Protein AF-A0A2W5U455-F1 (afdb_monomer)

Foldseek 3Di:
DDPPPPLQAAADCQLDDQLCVLCVVVVHRYLVVVVVDDPVVSCPRGRRDPSSSVVSVVVVVVDPPD

Organism: NCBI:txid48

Mean predicted aligned error: 7.1 Å

Solvent-accessible surface area (backbone atoms only — not comparable to full-atom values): 4049 Å² total; per-residue (Å²): 137,81,83,77,77,79,72,80,53,58,63,67,80,81,38,35,70,55,25,52,50,32,36,48,74,70,72,42,46,42,49,72,67,57,67,73,48,53,70,66,63,46,54,69,35,74,55,25,46,73,68,26,53,51,40,53,59,50,48,65,75,71,54,89,82,127

Radius of gyration: 11.62 Å; Cα contacts (8 Å, |Δi|>4): 59; chains: 1; bounding box: 24×33×28 Å

pLDDT: mean 78.71, std 14.49, range [37.12, 88.62]

Secondary structure (DSSP, 8-state):
---------B--GGG-HHHHHHHHHTT--BHHHHHTS-HHHHHTSTT--HHHHHHHHHHHHH----

Structure (mmCIF, N/CA/C/O backbone):
data_AF-A0A2W5U455-F1
#
_entry.id   AF-A0A2W5U455-F1
#
loop_
_atom_site.group_PDB
_atom_site.id
_atom_site.type_symbol
_atom_site.label_atom_id
_atom_site.label_alt_id
_atom_site.label_comp_id
_atom_site.label_asym_id
_atom_site.label_entity_id
_atom_site.label_seq_id
_atom_site.pdbx_PDB_ins_code
_atom_site.Cartn_x
_atom_site.Cartn_y
_atom_site.Cartn_z
_atom_site.occupancy
_atom_site.B_iso_or_equiv
_atom_site.auth_seq_id
_atom_site.auth_comp_id
_atom_site.auth_asym_id
_atom_site.auth_atom_id
_atom_site.pdbx_PDB_model_num
ATOM 1 N N . MET A 1 1 ? 15.132 -21.984 -10.807 1.00 40.16 1 MET A N 1
ATOM 2 C CA . MET A 1 1 ? 14.025 -21.351 -11.562 1.00 40.16 1 MET A CA 1
ATOM 3 C C . MET A 1 1 ? 13.123 -20.589 -10.593 1.00 40.16 1 MET A C 1
ATOM 5 O O . MET A 1 1 ? 12.544 -21.219 -9.721 1.00 40.16 1 MET A O 1
ATOM 9 N N . ARG A 1 2 ? 13.006 -19.256 -10.685 1.00 54.19 2 ARG A N 1
ATOM 10 C CA . ARG A 1 2 ? 11.918 -18.517 -10.012 1.00 54.19 2 ARG A CA 1
ATOM 11 C C . ARG A 1 2 ? 10.900 -18.161 -11.079 1.00 54.19 2 ARG A C 1
ATOM 13 O O . ARG A 1 2 ? 11.153 -17.275 -11.889 1.00 54.19 2 ARG A O 1
ATOM 20 N N . VAL A 1 3 ? 9.778 -18.871 -11.078 1.00 46.53 3 VAL A N 1
ATOM 21 C CA . VAL A 1 3 ? 8.600 -18.486 -11.849 1.00 46.53 3 VAL A CA 1
ATOM 22 C C . VAL A 1 3 ? 8.161 -17.144 -11.267 1.00 46.53 3 VAL A C 1
ATOM 24 O O . VAL A 1 3 ? 7.594 -17.087 -10.176 1.00 46.53 3 VAL A O 1
ATOM 27 N N . LYS A 1 4 ? 8.532 -16.034 -11.916 1.00 53.59 4 LYS A N 1
ATOM 28 C CA . LYS A 1 4 ? 7.955 -14.729 -11.599 1.00 53.59 4 LYS A CA 1
ATOM 29 C C . LYS A 1 4 ? 6.498 -14.857 -12.004 1.00 53.59 4 LYS A C 1
ATOM 31 O O . LYS A 1 4 ? 6.175 -14.737 -13.176 1.00 53.59 4 LYS A O 1
ATOM 36 N N . LYS A 1 5 ? 5.639 -15.213 -11.053 1.00 50.41 5 LYS A N 1
ATOM 37 C CA . LYS A 1 5 ? 4.199 -15.162 -11.255 1.00 50.41 5 LYS A CA 1
ATOM 38 C C . LYS A 1 5 ? 3.897 -13.682 -11.442 1.00 50.41 5 LYS A C 1
ATOM 40 O O . LYS A 1 5 ? 3.909 -12.920 -10.477 1.00 50.41 5 LYS A O 1
ATOM 45 N N . GLU A 1 6 ? 3.786 -13.257 -12.693 1.00 58.12 6 GLU A N 1
ATOM 46 C CA . GLU A 1 6 ? 3.39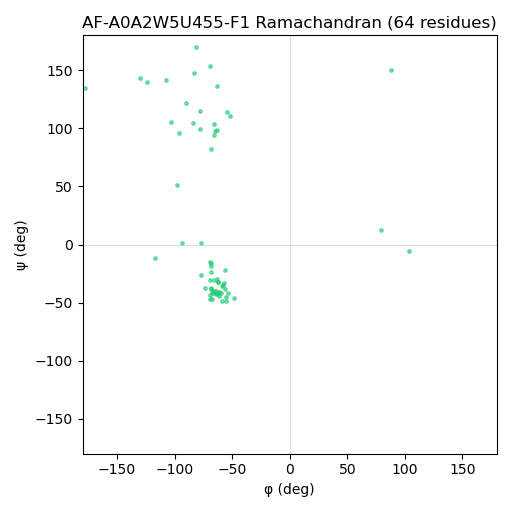1 -11.905 -13.055 1.00 58.12 6 GLU A CA 1
ATOM 47 C C . GLU A 1 6 ? 1.928 -11.772 -12.657 1.00 58.12 6 GLU A C 1
ATOM 49 O O . GLU A 1 6 ? 1.011 -12.010 -13.436 1.00 58.12 6 GLU A O 1
ATOM 54 N N . VAL A 1 7 ? 1.699 -11.494 -11.374 1.00 65.25 7 VAL A N 1
ATOM 55 C CA . VAL A 1 7 ? 0.375 -11.123 -10.903 1.00 65.25 7 VAL A CA 1
ATOM 56 C C . VAL A 1 7 ? 0.097 -9.787 -11.570 1.00 65.25 7 VAL A C 1
ATOM 58 O O . VAL A 1 7 ? 0.703 -8.778 -11.203 1.00 65.25 7 VAL A O 1
ATOM 61 N N . ALA A 1 8 ? -0.741 -9.808 -12.605 1.00 73.94 8 ALA A N 1
ATOM 62 C CA . ALA A 1 8 ? -1.192 -8.607 -13.284 1.00 73.94 8 ALA A CA 1
ATOM 63 C C . ALA A 1 8 ? -1.797 -7.676 -12.228 1.00 73.94 8 ALA A C 1
ATOM 65 O O . ALA A 1 8 ? -2.781 -8.018 -11.567 1.00 73.94 8 ALA A O 1
ATOM 66 N N . HIS A 1 9 ? -1.145 -6.537 -12.014 1.00 82.19 9 HIS A N 1
ATOM 67 C CA . HIS A 1 9 ? -1.538 -5.563 -11.013 1.00 82.19 9 HIS A CA 1
ATOM 68 C C . HIS A 1 9 ? -1.601 -4.177 -11.619 1.00 82.19 9 HIS A C 1
ATOM 70 O O . HIS A 1 9 ? -0.773 -3.792 -12.441 1.00 82.19 9 HIS A O 1
ATOM 76 N N . ASP A 1 10 ? -2.578 -3.422 -11.153 1.00 83.50 10 ASP A N 1
ATOM 77 C CA . ASP A 1 10 ? -2.864 -2.065 -11.583 1.00 83.50 10 ASP A CA 1
ATOM 78 C C . ASP A 1 10 ? -2.245 -1.074 -10.588 1.00 83.50 10 ASP A C 1
ATOM 80 O O . ASP A 1 10 ? -2.928 -0.236 -10.006 1.00 83.50 10 ASP A O 1
ATOM 84 N N . PHE A 1 11 ? -0.950 -1.237 -10.289 1.00 83.44 11 PHE A N 1
ATOM 85 C CA . PHE A 1 11 ? -0.222 -0.298 -9.432 1.00 83.44 11 PHE A CA 1
ATOM 86 C C . PHE A 1 11 ? 0.748 0.554 -10.246 1.00 83.44 11 PHE A C 1
ATOM 88 O O . PHE A 1 11 ? 1.427 0.034 -11.136 1.00 83.44 11 PHE A O 1
ATOM 95 N N . PRO A 1 12 ? 0.888 1.850 -9.914 1.00 79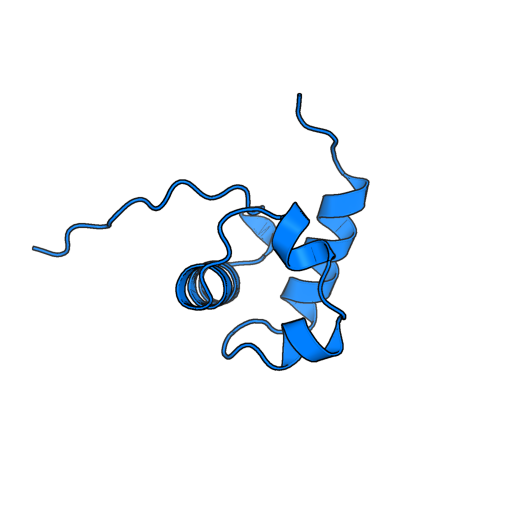.56 12 PRO A N 1
ATOM 96 C CA . PRO A 1 12 ? 1.882 2.690 -10.559 1.00 79.56 12 PRO A CA 1
ATOM 97 C C . PRO A 1 12 ? 3.276 2.156 -10.244 1.00 79.56 12 PRO A C 1
ATOM 99 O O . 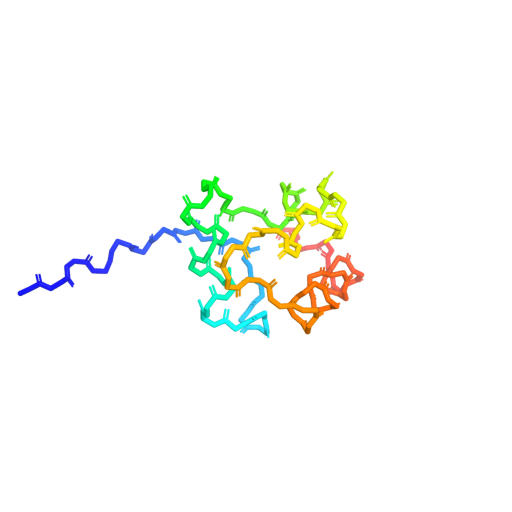PRO A 1 12 ? 3.589 1.886 -9.085 1.00 79.56 12 PRO A O 1
ATOM 102 N N . ARG A 1 13 ? 4.168 2.100 -11.240 1.00 78.75 13 ARG A N 1
ATOM 103 C CA . ARG A 1 13 ? 5.592 1.779 -11.004 1.00 78.75 13 ARG A CA 1
ATOM 104 C C . ARG A 1 13 ? 6.251 2.730 -10.002 1.00 78.75 13 ARG A C 1
ATOM 106 O O . ARG A 1 13 ? 7.243 2.386 -9.366 1.00 78.75 13 ARG A O 1
ATOM 113 N N . GLU A 1 14 ? 5.665 3.909 -9.848 1.00 81.50 14 GLU A N 1
ATOM 114 C CA . GLU A 1 14 ? 6.092 4.964 -8.949 1.00 81.50 14 GLU A CA 1
ATOM 115 C C . GLU A 1 14 ? 6.029 4.532 -7.481 1.00 81.50 14 GLU A C 1
ATOM 117 O O . GLU A 1 14 ? 6.884 4.944 -6.715 1.00 81.50 14 GLU A O 1
ATOM 122 N N . ILE A 1 15 ? 5.110 3.669 -7.036 1.00 84.12 15 ILE A N 1
ATOM 123 C CA . ILE A 1 15 ? 5.041 3.317 -5.599 1.00 84.12 15 ILE A CA 1
ATOM 124 C C . ILE A 1 15 ? 6.257 2.502 -5.120 1.00 84.12 15 ILE A C 1
ATOM 126 O O . ILE A 1 15 ? 6.516 2.424 -3.921 1.00 84.12 15 ILE A O 1
ATOM 130 N N . GLY A 1 16 ? 7.028 1.947 -6.063 1.00 84.56 16 GLY A N 1
ATOM 131 C CA . GLY A 1 16 ? 8.238 1.175 -5.818 1.00 84.56 16 GLY A CA 1
ATOM 132 C C . GLY A 1 16 ? 7.976 -0.316 -5.590 1.00 84.56 16 GLY A C 1
ATOM 133 O O . GLY A 1 16 ? 6.953 -0.722 -5.044 1.00 84.56 16 GLY A O 1
ATOM 134 N N . ARG A 1 17 ? 8.963 -1.143 -5.961 1.00 84.12 17 ARG A N 1
ATOM 135 C CA . ARG A 1 17 ? 8.949 -2.609 -5.789 1.00 84.12 17 ARG A CA 1
ATOM 136 C C . ARG A 1 17 ? 8.541 -3.106 -4.389 1.00 84.12 17 ARG A C 1
ATOM 138 O O . ARG A 1 17 ? 7.733 -4.032 -4.347 1.00 84.12 17 ARG A O 1
ATOM 145 N N . PRO A 1 18 ? 9.056 -2.567 -3.262 1.00 87.19 18 PRO A N 1
ATOM 146 C CA . PRO A 1 18 ? 8.682 -3.076 -1.940 1.00 87.19 18 PRO A CA 1
ATOM 147 C C . PRO A 1 18 ? 7.203 -2.839 -1.620 1.00 87.19 18 PRO A C 1
ATOM 149 O O . PRO A 1 18 ? 6.542 -3.752 -1.131 1.00 87.19 18 PRO A O 1
ATOM 152 N N . ALA A 1 19 ? 6.656 -1.675 -1.980 1.00 88.25 19 ALA A N 1
ATOM 153 C CA . ALA A 1 19 ? 5.243 -1.378 -1.771 1.00 88.25 19 ALA A CA 1
ATOM 154 C C . ALA A 1 19 ? 4.351 -2.230 -2.681 1.00 88.25 19 ALA A C 1
ATOM 156 O O . ALA A 1 19 ? 3.376 -2.807 -2.210 1.00 88.25 19 ALA A O 1
ATOM 157 N N . THR A 1 20 ? 4.708 -2.381 -3.962 1.00 88.31 20 THR A N 1
ATOM 158 C CA . THR A 1 20 ? 4.002 -3.284 -4.884 1.00 88.31 20 THR A CA 1
ATOM 159 C C . THR A 1 20 ? 3.951 -4.708 -4.332 1.00 88.31 20 THR A C 1
ATOM 161 O O . THR A 1 20 ? 2.877 -5.299 -4.266 1.00 88.31 20 THR A O 1
ATOM 164 N N . ASN A 1 21 ? 5.084 -5.245 -3.871 1.00 88.06 21 ASN A N 1
ATOM 165 C CA . ASN A 1 21 ? 5.141 -6.588 -3.297 1.00 88.06 21 ASN A CA 1
ATOM 166 C C . ASN A 1 21 ? 4.307 -6.706 -2.018 1.00 88.06 21 ASN A C 1
ATOM 168 O O . ASN A 1 21 ? 3.590 -7.687 -1.865 1.00 88.06 21 ASN A O 1
ATOM 172 N N . ALA A 1 22 ? 4.359 -5.716 -1.126 1.00 88.62 22 ALA A N 1
ATOM 173 C CA . ALA A 1 22 ? 3.568 -5.699 0.103 1.00 88.62 22 ALA A CA 1
ATOM 174 C C . ALA A 1 22 ? 2.056 -5.711 -0.174 1.00 88.62 22 ALA A C 1
ATOM 176 O O . ALA A 1 22 ? 1.295 -6.418 0.488 1.00 88.62 22 ALA A O 1
ATOM 177 N N . LEU A 1 23 ? 1.616 -4.954 -1.183 1.00 87.12 23 LEU A N 1
ATOM 178 C CA . LEU A 1 23 ? 0.221 -4.918 -1.614 1.00 87.12 23 LEU A CA 1
ATOM 179 C C . LEU A 1 23 ? -0.205 -6.252 -2.232 1.00 87.12 23 LEU A C 1
ATOM 181 O O . LEU A 1 23 ? -1.226 -6.803 -1.824 1.00 87.12 23 LEU A O 1
ATOM 185 N N . LEU A 1 24 ? 0.611 -6.805 -3.133 1.00 87.75 24 LEU A N 1
ATOM 186 C CA . LEU A 1 24 ? 0.377 -8.119 -3.734 1.00 87.75 24 LEU A CA 1
ATOM 187 C C . LEU A 1 24 ? 0.322 -9.231 -2.681 1.00 87.75 24 LEU A C 1
ATOM 189 O O . LEU A 1 24 ? -0.555 -10.088 -2.739 1.00 87.75 24 LEU A O 1
ATOM 193 N N . HIS A 1 25 ? 1.212 -9.188 -1.689 1.00 86.62 25 HIS A N 1
ATOM 194 C CA . HIS A 1 25 ? 1.235 -10.137 -0.578 1.00 86.62 25 HIS A CA 1
ATOM 195 C C . HIS A 1 25 ? -0.005 -10.007 0.317 1.00 86.62 25 HIS A C 1
ATOM 197 O O . HIS A 1 25 ? -0.484 -10.993 0.864 1.00 86.62 25 HIS A O 1
ATOM 203 N N . GLY A 1 26 ? -0.568 -8.801 0.425 1.00 84.75 26 GLY A N 1
ATOM 204 C CA . GLY A 1 26 ? -1.859 -8.563 1.068 1.00 84.75 26 GLY A CA 1
ATOM 205 C C . GLY A 1 26 ? -3.076 -8.946 0.216 1.00 84.75 26 GLY A C 1
ATOM 206 O O . GLY A 1 26 ? -4.196 -8.709 0.656 1.00 84.75 26 GLY A O 1
ATOM 207 N N . GLY A 1 27 ? -2.890 -9.474 -0.999 1.00 87.44 27 GLY A N 1
ATOM 208 C CA . GLY A 1 27 ? -3.980 -9.819 -1.919 1.00 87.44 27 GLY A CA 1
ATOM 209 C C . GLY A 1 27 ? -4.575 -8.627 -2.678 1.00 87.44 27 GLY A C 1
ATOM 210 O O . GLY A 1 27 ? -5.630 -8.746 -3.300 1.00 87.44 27 GLY A O 1
ATOM 211 N N . TYR A 1 28 ? -3.912 -7.471 -2.649 1.00 88.56 28 TYR A N 1
ATOM 212 C CA . TYR A 1 28 ? -4.326 -6.289 -3.396 1.00 88.56 28 TYR A CA 1
ATOM 213 C C . TYR A 1 28 ? -3.667 -6.321 -4.762 1.00 88.56 28 TYR A C 1
ATOM 215 O O . TYR A 1 28 ? -2.444 -6.311 -4.865 1.00 88.56 28 TYR A O 1
ATOM 223 N N . THR A 1 29 ? -4.476 -6.305 -5.814 1.00 87.88 29 THR A N 1
ATOM 224 C CA . THR A 1 29 ? -3.991 -6.273 -7.200 1.00 87.88 29 THR A CA 1
ATOM 225 C C . THR A 1 29 ? -4.410 -5.004 -7.926 1.00 87.88 29 THR A C 1
ATOM 227 O O . THR A 1 29 ? -3.886 -4.714 -8.996 1.00 87.88 29 THR A O 1
ATOM 230 N N . ARG A 1 30 ? -5.331 -4.220 -7.352 1.00 86.94 30 ARG A N 1
ATOM 231 C CA . ARG A 1 30 ? -5.851 -2.993 -7.964 1.00 86.94 30 ARG A CA 1
ATOM 232 C C . ARG A 1 30 ? -5.671 -1.785 -7.066 1.00 86.94 30 ARG A C 1
ATOM 234 O O . ARG A 1 30 ? -5.969 -1.849 -5.870 1.00 86.94 30 ARG A O 1
ATOM 241 N N . LEU A 1 31 ? -5.309 -0.649 -7.664 1.00 86.00 31 LEU A N 1
ATOM 242 C CA . LEU A 1 31 ? -5.199 0.629 -6.962 1.00 86.00 31 LEU A CA 1
ATOM 243 C C . LEU A 1 31 ? -6.489 0.976 -6.201 1.00 86.00 31 LEU A C 1
ATOM 245 O O . LEU A 1 31 ? -6.430 1.364 -5.039 1.00 86.00 31 LEU A O 1
ATOM 249 N N . ALA A 1 32 ? -7.661 0.743 -6.798 1.00 84.94 32 ALA A N 1
ATOM 250 C CA . ALA A 1 32 ? -8.953 1.019 -6.166 1.00 84.94 32 ALA A CA 1
ATOM 251 C C . ALA A 1 32 ? -9.176 0.269 -4.836 1.00 84.94 32 ALA A C 1
ATOM 253 O O . ALA A 1 32 ? -9.775 0.826 -3.919 1.00 84.94 32 ALA A O 1
ATOM 254 N N . GLN A 1 33 ? -8.688 -0.971 -4.696 1.00 87.75 33 GLN A N 1
ATOM 255 C CA . GLN A 1 33 ? -8.805 -1.724 -3.437 1.00 87.75 33 GLN A CA 1
ATOM 256 C C . GLN A 1 33 ? -7.938 -1.101 -2.338 1.00 87.75 33 GLN A C 1
ATOM 258 O O . GLN A 1 33 ? -8.333 -1.052 -1.179 1.00 87.75 33 GLN A O 1
ATOM 263 N N . VAL A 1 34 ? -6.763 -0.609 -2.722 1.00 87.56 34 VAL A N 1
ATOM 264 C CA . VAL A 1 34 ? -5.799 0.035 -1.827 1.00 87.56 34 VAL A CA 1
ATOM 265 C C . VAL A 1 34 ? -6.287 1.425 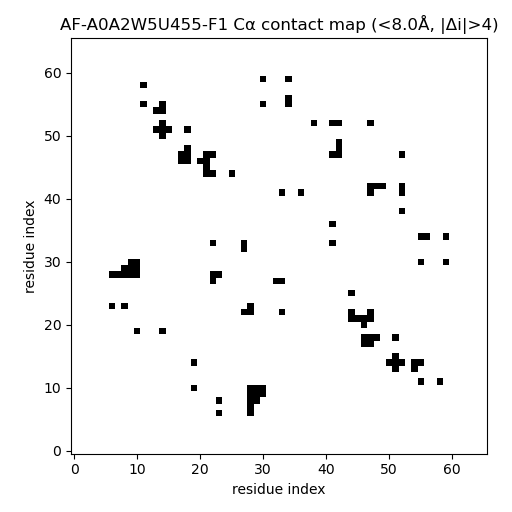-1.426 1.00 87.56 34 VAL A C 1
ATOM 267 O O . VAL A 1 34 ? -6.176 1.809 -0.270 1.00 87.56 34 VAL A O 1
ATOM 270 N N . LEU A 1 35 ? -6.914 2.158 -2.347 1.00 85.69 35 LEU A N 1
ATOM 271 C CA . LEU A 1 35 ? -7.474 3.483 -2.085 1.00 85.69 35 LEU A CA 1
ATOM 272 C C . LEU A 1 35 ? -8.680 3.474 -1.140 1.00 85.69 35 LEU A C 1
ATOM 274 O O . LEU A 1 35 ? -8.922 4.500 -0.504 1.00 85.69 35 LEU A O 1
ATOM 278 N N . LYS A 1 36 ? -9.398 2.346 -1.032 1.00 87.88 36 LYS A N 1
ATOM 279 C CA . LYS A 1 36 ? -10.454 2.132 -0.026 1.00 87.88 36 LYS A CA 1
ATOM 280 C C . LYS A 1 36 ? -9.907 2.026 1.399 1.00 87.88 36 LYS A C 1
ATOM 282 O O . LYS A 1 36 ? -10.672 2.176 2.343 1.00 87.88 36 LYS A O 1
ATOM 287 N N . LEU A 1 37 ? -8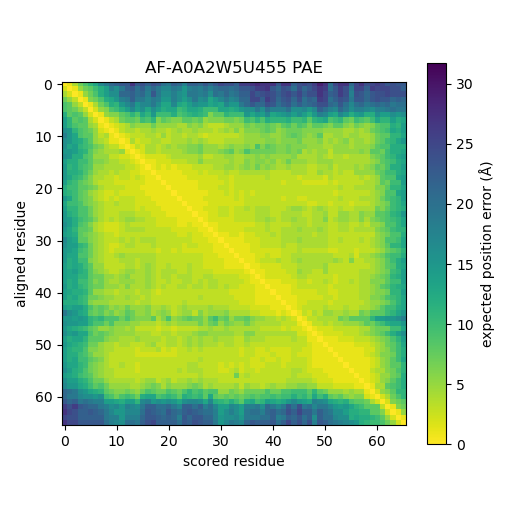.613 1.751 1.560 1.00 86.94 37 LEU A N 1
ATOM 288 C CA . LEU A 1 37 ? -7.970 1.699 2.866 1.00 86.94 37 LEU A CA 1
ATOM 289 C C . LEU A 1 37 ? -7.573 3.106 3.332 1.00 86.94 37 LEU A C 1
ATOM 291 O O . LEU A 1 37 ? -7.188 3.976 2.540 1.00 86.94 37 LEU A O 1
ATOM 295 N N . SER A 1 38 ? -7.624 3.304 4.646 1.00 88.00 38 SER A N 1
ATOM 296 C CA . SER A 1 38 ? -7.067 4.484 5.305 1.00 88.00 38 SER A CA 1
ATOM 297 C C . SER A 1 38 ? -5.541 4.473 5.233 1.00 88.00 38 SER A C 1
ATOM 299 O O . SER A 1 38 ? -4.914 3.415 5.191 1.00 88.00 38 SER A O 1
ATOM 301 N N . ASP A 1 39 ? -4.925 5.650 5.284 1.00 87.50 39 ASP A N 1
ATOM 302 C CA . ASP A 1 39 ? -3.469 5.807 5.204 1.00 87.50 39 ASP A CA 1
ATOM 303 C C . ASP A 1 39 ? -2.746 5.030 6.318 1.00 87.50 39 ASP A C 1
ATOM 305 O O . ASP A 1 39 ? -1.722 4.405 6.060 1.00 87.50 39 ASP A O 1
ATOM 309 N N . ALA A 1 40 ? -3.335 4.949 7.516 1.00 87.44 40 ALA A N 1
ATOM 310 C CA . ALA A 1 40 ? -2.833 4.122 8.616 1.00 87.44 40 ALA A CA 1
ATOM 311 C C . ALA A 1 40 ? -2.817 2.618 8.282 1.00 87.44 40 ALA A C 1
ATOM 313 O O . ALA A 1 40 ? -1.841 1.929 8.566 1.00 87.44 40 ALA A O 1
ATOM 314 N N . ALA A 1 41 ? -3.864 2.106 7.626 1.00 87.06 41 ALA A N 1
ATOM 315 C CA . ALA A 1 41 ? -3.931 0.705 7.212 1.00 87.06 41 ALA A CA 1
ATOM 316 C C . ALA A 1 41 ? -2.927 0.394 6.093 1.00 87.06 41 ALA A C 1
ATOM 318 O O . ALA A 1 41 ? -2.412 -0.720 6.015 1.00 87.06 41 ALA A O 1
ATOM 319 N N . LEU A 1 42 ? -2.625 1.380 5.242 1.00 86.25 42 LEU A N 1
ATOM 320 C CA . LEU A 1 42 ? -1.556 1.269 4.256 1.00 86.25 42 LEU A CA 1
ATOM 321 C C . LEU A 1 42 ? -0.184 1.258 4.924 1.00 86.25 42 LEU A C 1
ATOM 323 O O . LEU A 1 42 ? 0.606 0.378 4.618 1.00 86.25 42 LEU A O 1
ATOM 327 N N . LEU A 1 43 ? 0.076 2.161 5.869 1.00 86.69 43 LEU A N 1
ATOM 328 C CA . LEU A 1 43 ? 1.336 2.214 6.621 1.00 86.69 43 LEU A CA 1
ATOM 329 C C . LEU A 1 43 ? 1.582 0.965 7.478 1.00 86.69 43 LEU A C 1
ATOM 331 O O . LEU A 1 43 ? 2.728 0.575 7.676 1.00 86.69 43 LEU A O 1
ATOM 335 N N . ALA A 1 44 ? 0.521 0.309 7.950 1.00 86.88 44 ALA A N 1
ATOM 336 C CA . ALA A 1 44 ? 0.621 -0.955 8.674 1.00 86.88 44 ALA A CA 1
ATOM 337 C C . ALA A 1 44 ? 1.057 -2.137 7.782 1.00 86.88 44 ALA A C 1
ATOM 339 O O . ALA A 1 44 ? 1.448 -3.189 8.289 1.00 86.88 44 ALA A O 1
ATOM 340 N N . ARG A 1 45 ? 0.999 -2.005 6.447 1.00 83.56 45 ARG A N 1
ATOM 341 C CA . ARG A 1 45 ? 1.454 -3.053 5.524 1.00 83.56 45 ARG A CA 1
ATOM 342 C C . ARG A 1 45 ? 2.970 -3.023 5.428 1.00 83.56 45 ARG A C 1
ATOM 344 O O . ARG A 1 45 ? 3.549 -2.086 4.886 1.00 83.56 45 ARG A O 1
ATOM 351 N N . HIS A 1 46 ? 3.604 -4.091 5.900 1.00 78.19 46 HIS A N 1
ATOM 352 C CA . HIS A 1 46 ? 5.053 -4.254 5.885 1.00 78.19 46 HIS A CA 1
ATOM 353 C C . HIS A 1 46 ? 5.637 -4.009 4.479 1.00 78.19 46 HIS A C 1
ATOM 355 O O . HIS A 1 46 ? 5.416 -4.800 3.565 1.00 78.19 46 HIS A O 1
ATOM 361 N N . GLY A 1 47 ? 6.372 -2.905 4.299 1.00 82.31 47 GLY A N 1
ATOM 362 C C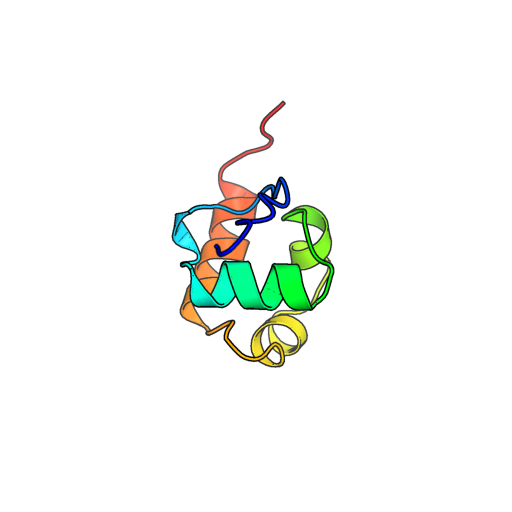A . GLY A 1 47 ? 6.958 -2.492 3.013 1.00 82.31 47 GLY A CA 1
ATOM 363 C C . GLY A 1 47 ? 6.234 -1.347 2.287 1.00 82.31 47 GLY A C 1
ATOM 364 O O . GLY A 1 47 ? 6.752 -0.848 1.287 1.00 82.31 47 GLY A O 1
ATOM 365 N N . VAL A 1 48 ? 5.085 -0.881 2.788 1.00 87.69 48 VAL A N 1
ATOM 366 C CA . VAL A 1 48 ? 4.395 0.326 2.304 1.00 87.69 48 VAL A CA 1
ATOM 367 C C . VAL A 1 48 ? 4.775 1.512 3.192 1.00 87.69 48 VAL A C 1
ATOM 369 O O . VAL A 1 48 ? 4.207 1.739 4.254 1.00 87.69 48 VAL A O 1
ATOM 372 N N . GLY A 1 49 ? 5.765 2.286 2.750 1.00 86.81 49 GLY A N 1
ATOM 373 C CA . GLY A 1 49 ? 6.193 3.497 3.455 1.00 86.81 49 GLY A CA 1
ATOM 374 C C . GLY A 1 49 ? 5.318 4.728 3.163 1.00 86.81 49 GLY A C 1
ATOM 375 O O . GLY A 1 49 ? 4.545 4.731 2.199 1.00 86.81 49 GLY A O 1
ATOM 376 N N . PRO A 1 50 ? 5.500 5.833 3.911 1.00 87.12 50 PRO A N 1
ATOM 377 C CA . PRO A 1 50 ? 4.756 7.083 3.711 1.00 87.12 50 PRO A CA 1
ATOM 378 C C . PRO A 1 50 ? 4.902 7.646 2.291 1.00 87.12 50 PRO A C 1
ATOM 380 O O . PRO A 1 50 ? 3.953 8.196 1.733 1.00 87.12 50 PRO A O 1
ATOM 383 N N . THR A 1 51 ? 6.057 7.448 1.653 1.00 87.38 51 THR A N 1
ATOM 384 C CA . THR A 1 51 ? 6.273 7.814 0.246 1.00 87.38 51 THR A CA 1
ATOM 385 C C . THR A 1 51 ? 5.379 7.015 -0.703 1.00 87.38 51 THR A C 1
ATOM 387 O O . THR A 1 51 ? 4.833 7.584 -1.646 1.00 87.38 51 THR A O 1
ATOM 390 N N . ALA A 1 52 ? 5.187 5.716 -0.456 1.00 88.62 52 ALA A N 1
ATOM 391 C CA . ALA A 1 52 ? 4.305 4.887 -1.271 1.00 88.62 52 ALA A CA 1
ATOM 392 C C . ALA A 1 5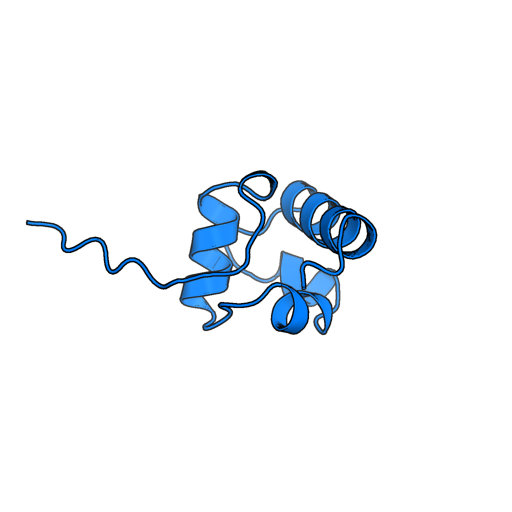2 ? 2.844 5.318 -1.106 1.00 88.62 52 ALA A C 1
ATOM 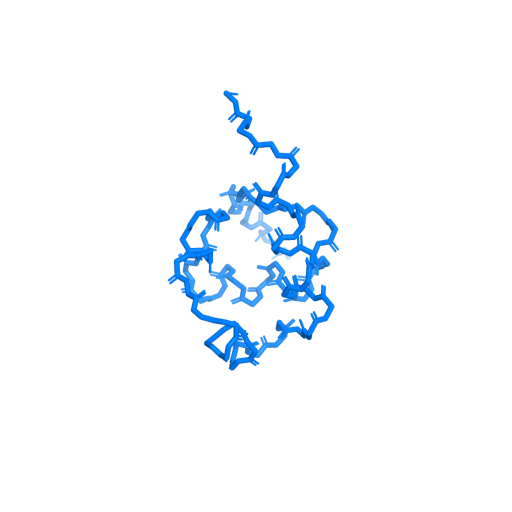394 O O . ALA A 1 52 ? 2.143 5.453 -2.103 1.00 88.62 52 ALA A O 1
ATOM 395 N N . VAL A 1 53 ? 2.412 5.626 0.123 1.00 88.19 53 VAL A N 1
ATOM 396 C CA . VAL A 1 53 ? 1.069 6.165 0.396 1.00 88.19 53 VAL A CA 1
ATOM 397 C C . VAL A 1 53 ? 0.838 7.476 -0.354 1.00 88.19 53 VAL A C 1
ATOM 399 O O . VAL A 1 53 ? -0.146 7.593 -1.083 1.00 88.19 53 VAL A O 1
ATOM 402 N N . LYS A 1 54 ? 1.781 8.427 -0.281 1.00 87.94 54 LYS A N 1
ATOM 403 C CA . LYS A 1 54 ? 1.707 9.682 -1.051 1.00 87.94 54 LYS A CA 1
ATOM 404 C C . LYS A 1 54 ? 1.560 9.424 -2.552 1.00 87.94 54 LYS A C 1
ATOM 406 O O . LYS A 1 54 ? 0.705 10.031 -3.189 1.00 87.94 54 LYS A O 1
ATOM 411 N N . ARG A 1 55 ? 2.341 8.494 -3.113 1.00 88.12 55 ARG A N 1
ATOM 412 C CA . ARG A 1 55 ? 2.280 8.134 -4.541 1.00 88.12 55 ARG A CA 1
ATOM 413 C C . ARG A 1 55 ? 0.976 7.424 -4.915 1.00 88.12 55 ARG A C 1
ATOM 415 O O . ARG A 1 55 ? 0.418 7.728 -5.959 1.00 88.12 55 ARG A O 1
ATOM 422 N N . LEU A 1 56 ? 0.440 6.550 -4.061 1.00 86.00 56 LEU A N 1
ATOM 423 C CA . LEU A 1 56 ? -0.875 5.921 -4.253 1.00 86.00 56 LEU A CA 1
ATOM 424 C C . LEU A 1 56 ? -1.993 6.973 -4.293 1.00 86.00 56 LEU A C 1
ATOM 426 O O . LEU A 1 56 ? -2.858 6.929 -5.167 1.00 86.00 56 LEU A O 1
ATOM 430 N N . ARG A 1 57 ? -1.962 7.944 -3.372 1.00 86.25 57 ARG A N 1
ATOM 431 C CA . ARG A 1 57 ? -2.923 9.056 -3.332 1.00 86.25 57 ARG A CA 1
ATOM 432 C C . ARG A 1 57 ? -2.765 9.991 -4.534 1.00 86.25 57 ARG A C 1
ATOM 434 O O . ARG A 1 57 ? -3.770 10.375 -5.122 1.00 86.25 57 ARG A O 1
ATOM 441 N N . ALA A 1 58 ? -1.536 10.291 -4.950 1.00 84.69 58 ALA A N 1
ATOM 442 C CA . ALA A 1 58 ? -1.274 11.063 -6.165 1.00 84.69 58 ALA A CA 1
ATOM 443 C C . ALA A 1 58 ? -1.775 10.331 -7.423 1.00 84.69 58 ALA A C 1
ATOM 445 O O . ALA A 1 58 ? -2.440 10.930 -8.266 1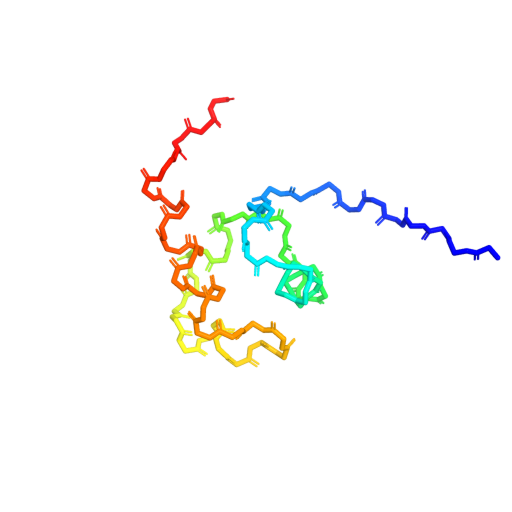.00 84.69 58 ALA A O 1
ATOM 446 N N . ALA A 1 59 ? -1.553 9.017 -7.509 1.00 81.88 59 ALA A N 1
ATOM 447 C CA . ALA A 1 59 ? -2.017 8.186 -8.615 1.00 81.88 59 ALA A CA 1
ATOM 448 C C . ALA A 1 59 ? -3.548 8.148 -8.738 1.00 81.88 59 ALA A C 1
ATOM 450 O O . ALA A 1 59 ? -4.056 8.115 -9.856 1.00 81.88 59 ALA A O 1
ATOM 451 N N . ARG A 1 60 ? -4.294 8.234 -7.620 1.00 75.19 60 ARG A N 1
ATOM 452 C CA . ARG A 1 60 ? -5.764 8.399 -7.641 1.00 75.19 60 ARG A CA 1
ATOM 453 C C . ARG A 1 60 ? -6.195 9.631 -8.435 1.00 75.19 60 ARG A C 1
ATOM 455 O O . ARG A 1 60 ? -7.216 9.584 -9.109 1.00 75.19 60 ARG A O 1
ATOM 462 N N . SER A 1 61 ? -5.443 10.721 -8.321 1.00 65.50 61 SER A N 1
ATOM 463 C CA . SER A 1 61 ? -5.739 11.972 -9.024 1.00 65.50 61 SER A CA 1
ATOM 464 C C . SER A 1 61 ? -5.337 11.907 -10.501 1.00 65.50 61 SER A C 1
ATOM 466 O O . SER A 1 61 ? -5.915 12.583 -11.345 1.00 65.50 61 SER A O 1
ATOM 468 N N . LEU A 1 62 ? -4.352 11.063 -10.831 1.00 59.06 62 LEU A N 1
ATOM 469 C CA . LEU A 1 62 ? -3.658 11.104 -12.113 1.00 59.06 62 LEU A CA 1
ATOM 470 C C . LEU A 1 62 ? -4.211 10.192 -13.215 1.00 59.06 62 LEU A C 1
ATOM 472 O O . LEU A 1 62 ? -3.635 10.242 -14.298 1.00 59.06 62 LEU A O 1
ATOM 476 N N . LYS A 1 63 ? -5.299 9.418 -13.022 1.00 47.84 63 LYS A N 1
ATOM 477 C CA . LYS A 1 63 ? -6.105 8.835 -14.130 1.00 47.84 63 LYS A CA 1
ATOM 478 C C . LYS A 1 63 ? -7.334 8.023 -13.673 1.00 47.84 63 LYS A C 1
ATOM 480 O O . LYS A 1 63 ? -7.169 7.076 -12.909 1.00 47.84 63 LYS A O 1
ATOM 485 N N . PRO A 1 64 ? -8.512 8.212 -14.300 1.00 43.56 64 PRO A N 1
ATOM 486 C CA . PRO A 1 64 ? -9.318 7.098 -14.782 1.00 43.56 64 PRO A CA 1
ATOM 487 C C . PRO A 1 64 ? -8.681 6.597 -16.089 1.00 43.56 64 PRO A C 1
ATOM 489 O O . PRO A 1 64 ? -8.836 7.207 -17.147 1.00 43.56 64 PRO A O 1
ATOM 492 N N . LYS A 1 65 ? -7.889 5.523 -16.037 1.00 43.97 65 LYS A N 1
ATOM 493 C CA . LYS A 1 65 ? -7.493 4.824 -17.266 1.00 43.97 65 LYS A CA 1
ATOM 494 C C . LYS A 1 65 ? -8.616 3.850 -17.615 1.00 43.97 65 LYS A C 1
ATOM 496 O O . LYS A 1 65 ? -8.816 2.863 -16.917 1.00 43.97 65 LYS A O 1
ATOM 501 N N . LYS A 1 66 ? -9.374 4.267 -18.628 1.00 37.12 66 LYS A N 1
ATOM 502 C CA . LYS A 1 66 ? -10.356 3.512 -19.409 1.00 37.12 66 LYS A CA 1
ATOM 503 C C . LYS A 1 66 ? -9.776 2.194 -19.915 1.00 37.12 66 LYS A C 1
ATOM 505 O O . LYS A 1 66 ? -8.568 2.201 -20.250 1.00 37.12 66 LYS A O 1
#

Nearest PDB structures (foldseek):
  8gbj-assembly1_D  TM=6.837E-01  e=1.253E+00  Homo sapiens
  6xas-assembly1_K  TM=6.393E-01  e=1.253E+00  Escherichia coli K-12
  5m5p-assembly2_C  TM=6.797E-01  e=7.970E+00  Saccharomyces cerevisiae S288C
  5m52-assembly2_B  TM=6.594E-01  e=9.055E+00  Saccharomyces cerevisiae
  8ro0-assembly1_B  TM=6.478E-01  e=8.495E+00  Caenorhabditis elegans

Sequence (66 aa):
MRVKKEVAHDFPREIGRPATNALLHGGYTRLAQVLKLSDAALLARHGVGPTAVKRLRAARSLKPKK